Protein AF-A0A7J2MU57-F1 (afdb_monomer)

Structure (mmCIF, N/CA/C/O backbone):
data_AF-A0A7J2MU57-F1
#
_entry.id   AF-A0A7J2MU57-F1
#
loop_
_atom_site.group_PDB
_atom_site.id
_atom_site.type_symbol
_atom_site.label_atom_id
_atom_site.label_alt_id
_atom_site.label_comp_id
_atom_site.label_asym_id
_atom_site.label_entity_id
_atom_site.label_seq_id
_atom_site.pdbx_PDB_ins_code
_atom_site.Cartn_x
_atom_site.Cartn_y
_atom_site.Cartn_z
_atom_site.occupancy
_atom_site.B_iso_or_equiv
_atom_site.auth_seq_id
_atom_site.auth_comp_id
_atom_site.auth_asym_id
_atom_site.auth_atom_id
_atom_site.pdbx_PDB_model_num
ATOM 1 N N . MET A 1 1 ? -22.870 30.117 42.148 1.00 63.38 1 MET A N 1
ATOM 2 C CA . MET A 1 1 ? -21.910 29.005 41.914 1.00 63.38 1 MET A CA 1
ATOM 3 C C . MET A 1 1 ? -22.625 27.735 41.439 1.00 63.38 1 MET A C 1
ATOM 5 O O . MET A 1 1 ? -22.079 27.033 40.593 1.00 63.38 1 MET A O 1
ATOM 9 N N . GLU A 1 2 ? -23.840 27.443 41.921 1.00 77.31 2 GLU A N 1
ATOM 10 C CA . GLU A 1 2 ? -24.668 26.308 41.469 1.00 77.31 2 GLU A CA 1
ATOM 11 C C . GLU A 1 2 ? -25.033 26.329 39.975 1.00 77.31 2 GLU A C 1
ATOM 13 O O . GLU A 1 2 ? -24.951 25.294 39.316 1.00 77.31 2 GLU A O 1
ATOM 18 N N . GLU A 1 3 ? -25.400 27.482 39.416 1.00 81.50 3 GLU A N 1
ATOM 19 C CA . GLU A 1 3 ? -25.903 27.600 38.034 1.00 81.50 3 GLU A CA 1
ATOM 20 C C . GLU A 1 3 ? -24.887 27.122 36.986 1.00 81.50 3 GLU A C 1
ATOM 22 O O . GLU A 1 3 ? -25.225 26.373 36.067 1.00 81.50 3 GLU A O 1
ATOM 27 N N . ALA A 1 4 ? -23.607 27.453 37.185 1.00 82.25 4 ALA A N 1
ATOM 28 C CA . ALA A 1 4 ? -22.512 26.993 36.335 1.00 82.25 4 ALA A CA 1
ATOM 29 C C . ALA A 1 4 ? -22.357 25.460 36.362 1.00 82.25 4 ALA A C 1
ATOM 31 O O . ALA A 1 4 ? -22.089 24.838 35.333 1.00 82.25 4 ALA A O 1
ATOM 32 N N . LYS A 1 5 ? -22.580 24.825 37.524 1.00 85.06 5 LYS A N 1
ATOM 33 C CA . LYS A 1 5 ? -22.538 23.358 37.654 1.00 85.06 5 LYS A CA 1
ATOM 34 C C . LYS A 1 5 ? -23.715 22.693 36.938 1.00 85.06 5 LYS A C 1
ATOM 36 O O . LYS A 1 5 ? -23.543 21.620 36.359 1.00 85.06 5 LYS A O 1
ATOM 41 N N . VAL A 1 6 ? -24.900 23.302 36.973 1.00 88.56 6 VAL A N 1
ATOM 42 C CA . VAL A 1 6 ? -26.105 22.783 36.302 1.00 88.56 6 VAL A CA 1
ATOM 43 C C . VAL A 1 6 ? -25.961 22.867 34.785 1.00 88.56 6 VAL A C 1
ATOM 45 O O . VAL A 1 6 ? -26.218 21.882 34.091 1.00 88.56 6 VAL A O 1
ATOM 48 N N . PHE A 1 7 ? -25.471 23.998 34.275 1.00 86.62 7 PHE A N 1
ATOM 49 C CA . PHE A 1 7 ? -25.197 24.172 32.851 1.00 86.62 7 PHE A CA 1
ATOM 50 C C . PHE A 1 7 ? -24.183 23.143 32.340 1.00 86.62 7 PHE A C 1
ATOM 52 O O . PHE A 1 7 ? -24.444 22.444 31.360 1.00 86.62 7 PHE A O 1
ATOM 59 N N . LEU A 1 8 ? -23.070 22.967 33.062 1.00 87.94 8 LEU A N 1
ATOM 60 C CA . LEU A 1 8 ? -22.042 21.993 32.699 1.00 87.94 8 LEU A CA 1
ATOM 61 C C . LEU A 1 8 ? -22.604 20.563 32.639 1.00 87.94 8 LEU A C 1
ATOM 63 O O . LEU A 1 8 ? -22.321 19.825 31.699 1.00 87.94 8 LEU A O 1
ATOM 67 N N . LYS A 1 9 ? -23.442 20.172 33.609 1.00 88.38 9 LYS A N 1
ATOM 68 C CA . LYS A 1 9 ? -24.089 18.848 33.615 1.00 88.38 9 LYS A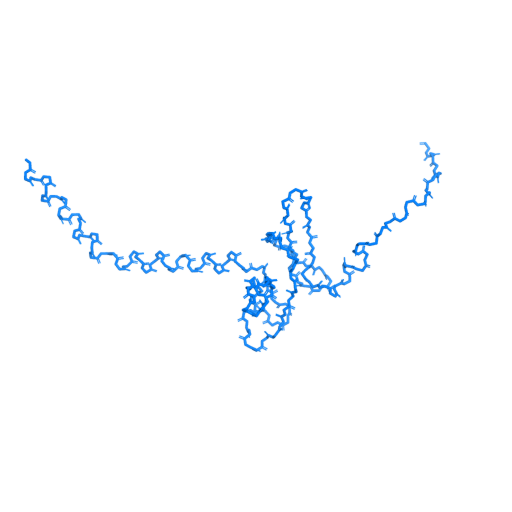 CA 1
ATOM 69 C C . LYS A 1 9 ? -24.982 18.629 32.396 1.00 88.38 9 LYS A C 1
ATOM 71 O O . LYS A 1 9 ? -25.000 17.521 31.867 1.00 88.38 9 LYS A O 1
ATOM 76 N N . LYS A 1 10 ? -25.705 19.660 31.953 1.00 89.00 10 LYS A N 1
ATOM 77 C CA . LYS A 1 10 ? -26.569 19.580 30.770 1.00 89.00 10 LYS A CA 1
ATOM 78 C C . LYS A 1 10 ? -25.747 19.353 29.499 1.00 89.00 10 LYS A C 1
ATOM 80 O O . LYS A 1 10 ? -25.997 18.385 28.789 1.00 89.00 10 LYS A O 1
ATOM 85 N N . VAL A 1 11 ? -24.705 20.159 29.292 1.00 88.62 11 VAL A N 1
ATOM 86 C CA . VAL A 1 11 ? -23.798 20.038 28.136 1.00 88.62 11 VAL A CA 1
ATOM 87 C C . VAL A 1 11 ? -23.103 18.673 28.107 1.00 88.62 11 VAL A C 1
ATOM 89 O O . VAL A 1 11 ? -23.046 18.018 27.069 1.00 88.62 11 VAL A O 1
ATOM 92 N N . LEU A 1 12 ? -22.606 18.196 29.253 1.00 87.12 12 LEU A N 1
ATOM 93 C CA . LEU A 1 12 ? -21.951 16.887 29.337 1.00 87.12 12 LEU A CA 1
ATOM 94 C C . LEU A 1 12 ? -22.913 15.728 29.049 1.00 87.12 12 LEU A C 1
ATOM 96 O O . LEU A 1 12 ? -22.497 14.721 28.481 1.00 87.12 12 LEU A O 1
ATOM 100 N N . LYS A 1 13 ? -24.191 15.856 29.423 1.00 88.19 13 LYS A N 1
ATOM 101 C CA . LYS A 1 13 ? -25.213 14.848 29.122 1.00 88.19 13 LYS A CA 1
ATOM 102 C C . LYS A 1 13 ? -25.509 14.789 27.621 1.00 88.19 13 LYS A C 1
ATOM 104 O O . LYS A 1 13 ? -25.494 13.701 27.054 1.00 88.19 13 LYS A O 1
ATOM 109 N N . GLU A 1 14 ? -25.682 15.945 26.983 1.00 85.25 14 GLU A N 1
ATOM 110 C CA . GLU A 1 14 ? -25.878 16.054 25.529 1.00 85.25 14 GLU A CA 1
ATOM 111 C C . GLU A 1 14 ? -24.684 15.484 24.744 1.00 85.25 14 GLU A C 1
ATOM 113 O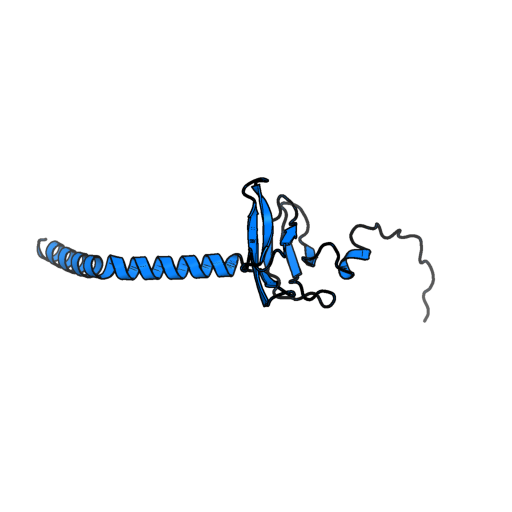 O . GLU A 1 14 ? -24.857 14.823 23.718 1.00 85.25 14 GLU A O 1
ATOM 118 N N . PHE A 1 15 ? -23.460 15.694 25.238 1.00 85.75 15 PHE A N 1
ATOM 119 C CA . PHE A 1 15 ? -22.261 15.105 24.644 1.00 85.75 15 PHE A CA 1
ATOM 120 C C . PHE A 1 15 ? -22.251 13.580 24.807 1.00 85.75 15 PHE A C 1
ATOM 122 O O . PHE A 1 15 ? -22.101 12.861 23.822 1.00 85.75 15 PHE A O 1
ATOM 129 N N . LYS A 1 16 ? -22.543 13.080 26.016 1.00 86.00 16 LYS A N 1
ATOM 130 C CA . LYS A 1 16 ? -22.587 11.643 26.330 1.00 86.00 16 LYS A CA 1
ATOM 131 C C . LYS A 1 16 ? -23.597 10.867 25.483 1.00 86.00 16 LYS A C 1
ATOM 133 O O . LYS A 1 16 ? -23.337 9.730 25.100 1.00 86.00 16 LYS A O 1
ATOM 138 N N . GLU A 1 17 ? -24.732 11.480 25.160 1.00 87.88 17 GLU A N 1
ATOM 139 C CA . GLU A 1 17 ? -25.743 10.904 24.265 1.00 87.88 17 GLU A CA 1
ATOM 140 C C . GLU A 1 17 ? -25.244 10.792 22.810 1.00 87.88 17 GLU A C 1
ATOM 142 O O . GLU A 1 17 ? -25.651 9.894 22.072 1.00 87.88 17 GLU A O 1
ATOM 147 N N . ASN A 1 18 ? -24.312 11.656 22.398 1.00 88.94 18 ASN A N 1
ATOM 148 C CA . ASN A 1 18 ? -23.747 11.691 21.048 1.00 88.94 18 ASN A CA 1
ATOM 149 C C . ASN A 1 18 ? -22.362 11.030 20.924 1.00 88.94 18 ASN A C 1
ATOM 151 O O . ASN A 1 18 ? -21.907 10.796 19.797 1.00 88.94 18 ASN A O 1
ATOM 155 N N . ASP A 1 19 ? -21.711 10.689 22.039 1.00 88.12 19 ASP A N 1
ATOM 156 C CA . ASP A 1 19 ? -20.348 10.145 22.105 1.00 88.12 19 ASP A CA 1
ATOM 157 C C . ASP A 1 19 ? -20.135 8.966 21.159 1.00 88.12 19 ASP A C 1
ATOM 159 O O . ASP A 1 19 ? -19.166 8.929 20.395 1.00 88.12 19 ASP A O 1
ATOM 163 N N . GLU A 1 20 ? -21.064 8.009 21.144 1.00 87.62 20 GLU A N 1
ATOM 164 C CA . GLU A 1 20 ? -20.943 6.843 20.271 1.00 87.62 20 GLU A CA 1
ATOM 165 C C . GLU A 1 20 ? -20.965 7.213 18.788 1.00 87.62 20 GLU A C 1
ATOM 167 O O . GLU A 1 20 ? -20.226 6.639 17.982 1.00 87.62 20 GLU A O 1
ATOM 172 N N . LYS A 1 21 ? -21.834 8.152 18.407 1.00 90.31 21 LYS A N 1
ATOM 173 C CA . LYS A 1 21 ? -21.992 8.588 17.018 1.00 90.31 21 LYS A CA 1
ATOM 174 C C . LYS A 1 21 ? -20.750 9.350 16.564 1.00 90.31 21 LYS A C 1
ATOM 176 O O . LYS A 1 21 ? -20.232 9.086 15.477 1.00 90.31 21 LYS A O 1
ATOM 181 N N . ILE A 1 22 ? -20.237 10.231 17.421 1.00 89.38 22 ILE A N 1
ATOM 182 C CA . ILE A 1 22 ? -18.984 10.959 17.200 1.00 89.38 22 ILE A CA 1
ATOM 183 C C . ILE A 1 22 ? -17.830 9.960 17.056 1.00 89.38 22 ILE A C 1
ATOM 185 O O . ILE A 1 22 ? -17.102 9.994 16.061 1.00 89.38 22 ILE A O 1
ATOM 189 N N . GLY A 1 23 ? -17.716 9.000 17.977 1.00 90.88 23 GLY A N 1
ATOM 190 C CA . GLY A 1 23 ? -16.688 7.962 17.951 1.00 90.88 23 GLY A CA 1
ATOM 191 C C . GLY A 1 23 ? -16.722 7.109 16.679 1.00 90.88 23 GLY A C 1
ATOM 192 O O . GLY A 1 23 ? -15.688 6.912 16.035 1.00 90.88 23 GLY A O 1
ATOM 193 N N . LYS A 1 24 ? -17.909 6.648 16.257 1.00 92.75 24 LYS A N 1
ATOM 194 C CA . LYS A 1 24 ? -18.099 5.870 15.015 1.00 92.75 24 LYS A CA 1
ATOM 195 C C . LYS A 1 24 ? -17.668 6.668 13.780 1.00 92.75 24 LYS A C 1
ATOM 197 O O . LYS A 1 24 ? -16.967 6.129 12.919 1.00 92.75 24 LYS A O 1
ATOM 202 N N . ASN A 1 25 ? -18.023 7.950 13.714 1.00 91.88 25 ASN A N 1
ATOM 203 C CA . ASN A 1 25 ? -17.655 8.830 12.605 1.00 91.88 25 ASN A CA 1
ATOM 204 C C . ASN A 1 25 ? -16.145 9.075 12.538 1.00 91.88 25 ASN A C 1
ATOM 206 O O . ASN A 1 25 ? -15.542 8.902 11.476 1.00 91.88 25 ASN A O 1
ATOM 210 N N . LEU A 1 26 ? -15.519 9.401 13.671 1.00 92.69 26 LEU A N 1
ATOM 211 C CA . LEU A 1 26 ? -14.070 9.596 13.755 1.00 92.69 26 LEU A CA 1
ATOM 212 C C . LEU A 1 26 ? -13.314 8.329 13.342 1.00 92.69 26 LEU A C 1
ATOM 214 O O . LEU A 1 26 ? -12.365 8.386 12.557 1.00 92.69 26 LEU A O 1
ATOM 218 N N . LEU A 1 27 ? -13.767 7.163 13.811 1.00 92.50 27 LEU A N 1
ATOM 219 C CA . LEU A 1 27 ? -13.160 5.884 13.462 1.00 92.50 27 LEU A CA 1
ATOM 220 C C . LEU A 1 27 ? -13.290 5.572 11.964 1.00 92.50 27 LEU A C 1
ATOM 222 O O . LEU A 1 27 ? -12.334 5.080 11.356 1.00 92.50 27 LEU A O 1
ATOM 226 N N . LYS A 1 28 ? -14.451 5.855 11.363 1.00 93.50 28 LYS A N 1
ATOM 227 C CA . LYS A 1 28 ? -14.688 5.682 9.924 1.00 93.50 28 LYS A CA 1
ATOM 228 C C . LYS A 1 28 ? -13.763 6.584 9.105 1.00 93.50 28 LYS A C 1
ATOM 230 O O . LYS A 1 28 ? -13.003 6.067 8.284 1.00 93.50 28 LYS A O 1
ATOM 235 N N . ALA A 1 29 ? -13.740 7.881 9.408 1.00 92.94 29 ALA A N 1
ATOM 236 C CA . ALA A 1 29 ? -12.884 8.856 8.734 1.00 92.94 29 ALA A CA 1
ATOM 237 C C . ALA A 1 29 ? -11.397 8.476 8.840 1.00 92.94 29 ALA A C 1
ATOM 239 O O . ALA A 1 29 ? -10.671 8.472 7.845 1.00 92.94 29 ALA A O 1
ATOM 240 N N . TYR A 1 30 ? -10.943 8.051 10.025 1.00 92.75 30 TYR A N 1
ATOM 241 C CA . TYR A 1 30 ? -9.567 7.596 10.219 1.00 92.75 30 TYR A CA 1
ATOM 242 C C . TYR A 1 30 ? -9.230 6.355 9.379 1.00 92.75 30 TYR A C 1
ATOM 244 O O . TYR A 1 30 ? -8.154 6.279 8.778 1.00 92.75 30 TYR A O 1
ATOM 252 N N . ARG A 1 31 ? -10.127 5.361 9.313 1.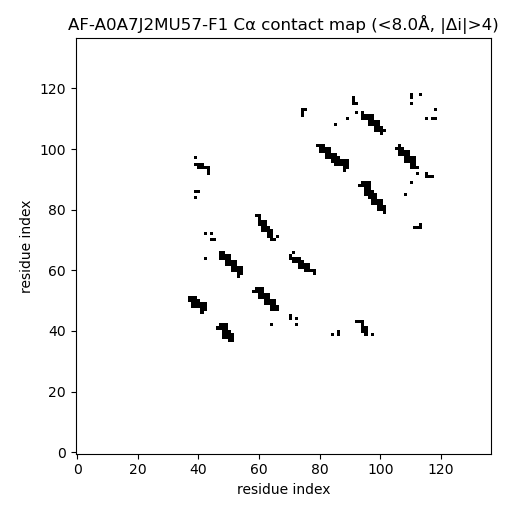00 90.31 31 ARG A N 1
ATOM 253 C CA . ARG A 1 31 ? -9.919 4.140 8.512 1.00 90.31 31 ARG A CA 1
ATOM 254 C C . ARG A 1 31 ? -9.837 4.453 7.021 1.00 90.31 31 ARG A C 1
ATOM 256 O O . ARG A 1 31 ? -8.951 3.925 6.346 1.00 90.31 31 ARG A O 1
ATOM 263 N N . GLU A 1 32 ? -10.714 5.318 6.528 1.00 89.56 32 GLU A N 1
ATOM 264 C CA . GLU A 1 32 ? -10.728 5.774 5.137 1.00 89.56 32 GLU A CA 1
ATOM 265 C C . GLU A 1 32 ? -9.453 6.546 4.799 1.00 89.56 32 GLU A C 1
ATOM 267 O O . GLU A 1 32 ? -8.757 6.186 3.848 1.00 89.56 32 GLU A O 1
ATOM 272 N N . PHE A 1 33 ? -9.065 7.510 5.638 1.00 89.69 33 PHE A N 1
ATOM 273 C CA . PHE A 1 33 ? -7.817 8.256 5.491 1.00 89.69 33 PHE A CA 1
ATOM 274 C C . PHE A 1 33 ? -6.583 7.343 5.504 1.00 89.69 33 PHE A C 1
ATOM 276 O O . PHE A 1 33 ? -5.662 7.485 4.696 1.00 89.69 33 PHE A O 1
ATOM 283 N N . LYS A 1 34 ? -6.550 6.352 6.399 1.00 88.25 34 LYS A N 1
ATOM 284 C CA . LYS A 1 34 ? -5.445 5.391 6.494 1.00 88.25 34 LYS A CA 1
ATOM 285 C C . LYS A 1 34 ? -5.367 4.485 5.268 1.00 88.25 34 LYS A C 1
ATOM 287 O O . LYS A 1 34 ? -4.264 4.179 4.806 1.00 88.25 34 LYS A O 1
ATOM 292 N N . ARG A 1 35 ? -6.515 4.042 4.745 1.00 85.81 35 ARG A N 1
ATOM 293 C CA . ARG A 1 35 ? -6.595 3.220 3.530 1.00 85.81 35 ARG A CA 1
ATOM 294 C C . ARG A 1 35 ? -6.179 4.026 2.312 1.00 85.81 35 ARG A C 1
ATOM 296 O O . ARG A 1 35 ? -5.318 3.563 1.562 1.00 85.81 35 ARG A O 1
ATOM 303 N N . SER A 1 36 ? -6.721 5.233 2.155 1.00 85.62 36 SER A N 1
ATOM 304 C CA . SER A 1 36 ? -6.358 6.125 1.063 1.00 85.62 36 SER A CA 1
ATOM 305 C C . SER A 1 36 ? -4.859 6.372 1.119 1.00 85.62 36 SER A C 1
ATOM 307 O O . SER A 1 36 ? -4.184 5.983 0.180 1.00 85.62 36 SER A O 1
ATOM 309 N N . SER A 1 37 ? -4.288 6.823 2.238 1.00 86.12 37 SER A N 1
ATOM 310 C CA . SER A 1 37 ? -2.850 7.107 2.411 1.00 86.12 37 SER A CA 1
ATOM 311 C C . SER A 1 37 ? -1.911 5.961 2.014 1.00 86.12 37 SER A C 1
ATOM 313 O O . SER A 1 37 ? -0.832 6.208 1.482 1.00 86.12 37 SER A O 1
ATOM 315 N N . ARG A 1 38 ? -2.320 4.702 2.208 1.00 89.75 38 ARG A N 1
ATOM 316 C CA . ARG A 1 38 ? -1.524 3.511 1.854 1.00 89.75 38 ARG A CA 1
ATOM 317 C C . ARG A 1 38 ? -1.704 3.034 0.412 1.00 89.75 38 ARG A C 1
ATOM 319 O O . ARG A 1 38 ? -0.922 2.197 -0.031 1.00 89.75 38 ARG A O 1
ATOM 326 N N . THR A 1 39 ? -2.709 3.537 -0.299 1.00 93.38 39 THR A N 1
ATOM 327 C CA . THR A 1 39 ? -3.056 3.122 -1.666 1.00 93.38 39 THR A CA 1
ATOM 328 C C . THR A 1 39 ? -2.274 3.922 -2.695 1.00 93.38 39 THR A C 1
ATOM 330 O O . THR A 1 39 ? -2.464 5.127 -2.801 1.00 93.38 39 THR A O 1
ATOM 333 N N . LEU A 1 40 ? -1.408 3.279 -3.468 1.00 91.69 40 LEU A N 1
ATOM 334 C CA . LEU A 1 40 ? -0.533 3.930 -4.445 1.00 91.69 40 LEU A CA 1
ATOM 335 C C . LEU A 1 40 ? -1.185 4.136 -5.815 1.00 91.69 40 LEU A C 1
ATOM 337 O O . LEU A 1 40 ? -0.794 5.051 -6.532 1.00 91.69 40 LEU A O 1
ATOM 341 N N . GLY A 1 41 ? -2.157 3.301 -6.176 1.00 91.50 41 GLY A N 1
ATOM 342 C CA . GLY A 1 41 ? -2.831 3.340 -7.473 1.00 91.50 41 GLY A CA 1
ATOM 343 C C . GLY A 1 41 ? -3.621 2.063 -7.734 1.00 91.50 41 GLY A C 1
ATOM 344 O O . GLY A 1 41 ? -3.863 1.285 -6.811 1.00 91.50 41 GLY A O 1
ATOM 345 N N . LYS A 1 42 ? -4.007 1.841 -8.991 1.00 93.25 42 LYS A N 1
ATOM 346 C CA . LYS A 1 42 ? -4.739 0.646 -9.423 1.00 93.25 42 LYS A CA 1
ATOM 347 C C . LYS A 1 42 ? -3.791 -0.445 -9.922 1.00 93.25 42 LYS A C 1
ATOM 349 O O . LYS A 1 42 ? -2.706 -0.173 -10.429 1.00 93.25 42 LYS A O 1
ATOM 354 N N . CYS A 1 43 ? -4.195 -1.693 -9.730 1.00 93.81 43 CYS A N 1
ATOM 355 C CA . CYS A 1 43 ? -3.481 -2.875 -10.183 1.00 93.81 43 CYS A CA 1
ATOM 356 C C . CYS A 1 43 ? -3.763 -3.091 -11.674 1.00 93.81 43 CYS A C 1
ATOM 358 O O . CYS A 1 43 ? -4.925 -3.307 -12.020 1.00 93.81 43 CYS A O 1
ATOM 360 N N . PRO A 1 44 ? -2.741 -3.132 -12.548 1.00 91.25 44 PRO A N 1
ATOM 361 C CA . PRO A 1 44 ? -2.964 -3.294 -13.985 1.00 91.25 44 PRO A CA 1
ATOM 362 C C . PRO A 1 44 ? -3.551 -4.664 -14.358 1.00 91.25 44 PRO A C 1
ATOM 364 O O . PRO A 1 44 ? -4.110 -4.813 -15.434 1.00 91.25 44 PRO A O 1
ATOM 367 N N . LYS A 1 45 ? -3.457 -5.669 -13.473 1.00 91.31 45 LYS A N 1
ATOM 368 C CA . LYS A 1 45 ? -3.956 -7.030 -13.741 1.00 91.31 45 LYS A CA 1
ATOM 369 C C . LYS A 1 45 ? -5.438 -7.243 -13.426 1.00 91.31 45 LYS A C 1
ATOM 371 O O . LYS A 1 45 ? -6.038 -8.153 -13.973 1.00 91.31 45 LYS A O 1
ATOM 376 N N . CYS A 1 46 ? -6.008 -6.497 -12.478 1.00 93.62 46 CYS A N 1
ATOM 377 C CA . CYS A 1 46 ? -7.379 -6.759 -12.003 1.00 93.62 46 CYS A CA 1
ATOM 378 C C . CYS A 1 46 ? -8.167 -5.509 -11.590 1.00 93.62 46 CYS A C 1
ATOM 380 O O . CYS A 1 46 ? -9.264 -5.639 -11.057 1.00 93.62 46 CYS A O 1
ATOM 382 N N . GLY A 1 47 ? -7.593 -4.309 -11.721 1.00 92.12 47 GLY A N 1
ATOM 383 C CA . GLY A 1 47 ? -8.236 -3.057 -11.310 1.00 92.12 47 GLY A CA 1
ATOM 384 C C . GLY A 1 47 ? -8.355 -2.841 -9.794 1.00 92.12 47 GLY A C 1
ATOM 385 O O . GLY A 1 47 ? -8.802 -1.779 -9.369 1.00 92.12 47 GLY A O 1
ATOM 386 N N . GLY A 1 48 ? -7.938 -3.800 -8.958 1.00 93.25 48 GLY A N 1
ATOM 387 C CA . GLY A 1 48 ? -7.907 -3.644 -7.497 1.00 93.25 48 GLY A CA 1
ATOM 388 C C . GLY A 1 48 ? -6.914 -2.575 -7.025 1.00 93.25 48 GLY A C 1
ATOM 389 O O . GLY A 1 48 ? -6.055 -2.128 -7.783 1.00 93.25 48 GLY A O 1
ATOM 390 N N . ASP A 1 49 ? -6.978 -2.180 -5.757 1.00 94.81 49 ASP A N 1
ATOM 391 C CA . ASP A 1 49 ? -6.070 -1.172 -5.201 1.00 94.81 49 ASP A CA 1
ATOM 392 C C . ASP A 1 49 ? -4.683 -1.774 -4.928 1.00 94.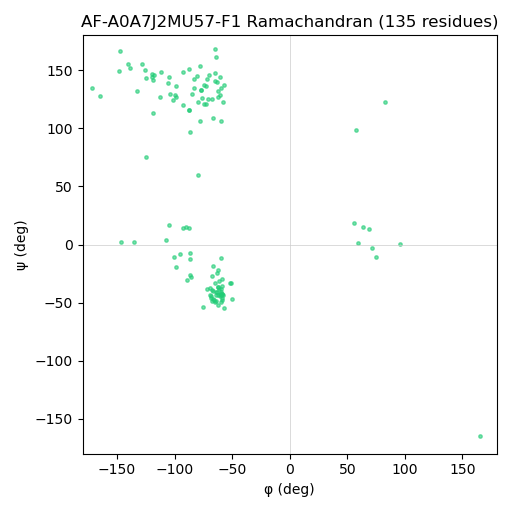81 49 ASP A C 1
ATOM 394 O O . ASP A 1 49 ? -4.555 -2.838 -4.322 1.00 94.81 49 ASP A O 1
ATOM 398 N N . LEU A 1 50 ? -3.619 -1.089 -5.342 1.00 94.88 50 LEU A N 1
ATOM 399 C CA . LEU A 1 50 ? -2.250 -1.404 -4.940 1.00 94.88 50 LEU A CA 1
ATOM 400 C C . LEU A 1 50 ? -1.930 -0.672 -3.639 1.00 94.88 50 LEU A C 1
ATOM 402 O O . LEU A 1 50 ? -1.879 0.557 -3.607 1.00 94.88 50 LEU A O 1
ATOM 406 N N . VAL A 1 51 ? -1.694 -1.422 -2.566 1.00 94.69 51 VAL A N 1
ATOM 407 C CA . VAL A 1 51 ? -1.490 -0.891 -1.212 1.00 94.69 51 VAL A CA 1
ATOM 408 C C . VAL A 1 51 ? -0.120 -1.264 -0.658 1.00 94.69 51 VAL A C 1
ATOM 410 O O . VAL A 1 51 ? 0.396 -2.347 -0.928 1.00 94.69 51 VAL A O 1
ATOM 413 N N . ILE A 1 52 ? 0.472 -0.384 0.152 1.00 93.69 52 ILE A N 1
ATOM 414 C CA . ILE A 1 52 ? 1.694 -0.699 0.904 1.00 93.69 52 ILE A CA 1
ATOM 415 C C . ILE A 1 52 ? 1.342 -1.626 2.074 1.00 93.69 52 ILE A C 1
ATOM 417 O O . ILE A 1 52 ? 0.577 -1.259 2.970 1.00 93.69 52 ILE A O 1
ATOM 421 N N . ILE A 1 53 ? 1.952 -2.808 2.092 1.00 92.62 53 ILE A N 1
ATOM 422 C CA . ILE A 1 53 ? 1.763 -3.857 3.094 1.00 92.62 53 ILE A CA 1
ATOM 423 C C . ILE A 1 53 ? 3.092 -4.120 3.802 1.00 92.62 53 ILE A C 1
ATOM 425 O O . ILE A 1 53 ? 4.159 -4.138 3.188 1.00 92.62 53 ILE A O 1
ATOM 429 N N . ARG A 1 54 ? 3.031 -4.355 5.116 1.00 92.19 54 ARG A N 1
ATOM 430 C CA . ARG A 1 54 ? 4.162 -4.878 5.888 1.00 92.19 54 ARG A CA 1
ATOM 431 C C . ARG A 1 54 ? 4.069 -6.398 5.949 1.00 92.19 54 ARG A C 1
ATOM 433 O O . ARG A 1 54 ? 3.099 -6.935 6.476 1.00 92.19 54 ARG A O 1
ATOM 440 N N . SER A 1 55 ? 5.081 -7.086 5.432 1.00 92.31 55 SER A N 1
ATOM 441 C CA . SER A 1 55 ? 5.167 -8.546 5.485 1.00 92.31 55 SER A CA 1
ATOM 442 C C . SER A 1 55 ? 5.237 -9.032 6.930 1.00 92.31 55 SER A C 1
ATOM 444 O O . SER A 1 55 ? 6.039 -8.535 7.722 1.00 92.31 55 SER A O 1
ATOM 446 N N . LYS A 1 56 ? 4.418 -10.031 7.282 1.00 91.25 56 LYS A N 1
ATOM 447 C CA . LYS A 1 56 ? 4.447 -10.645 8.618 1.00 91.25 56 LYS A CA 1
ATOM 448 C C . LYS A 1 56 ? 5.748 -11.422 8.857 1.00 91.25 56 LYS A C 1
ATOM 450 O O . LYS A 1 56 ? 6.301 -11.308 9.949 1.00 91.25 56 LYS A O 1
ATOM 455 N N . LYS A 1 57 ? 6.236 -12.131 7.825 1.00 91.38 57 LYS A N 1
ATOM 456 C CA . LYS A 1 57 ? 7.426 -13.003 7.862 1.00 91.38 57 LYS A CA 1
ATOM 457 C C . LYS A 1 57 ? 8.728 -12.203 7.861 1.00 91.38 57 LYS A C 1
ATOM 459 O O . LYS A 1 57 ? 9.546 -12.363 8.751 1.00 91.38 57 LYS A O 1
ATOM 464 N N . THR A 1 58 ? 8.909 -11.311 6.886 1.00 90.12 58 THR A N 1
ATOM 465 C CA . THR A 1 58 ? 10.183 -10.588 6.702 1.00 90.12 58 THR A CA 1
ATOM 466 C C . THR A 1 58 ? 10.206 -9.210 7.359 1.00 90.12 58 THR A C 1
ATOM 468 O O . THR A 1 58 ? 11.238 -8.551 7.355 1.00 90.12 58 THR A O 1
ATOM 471 N N . LYS A 1 59 ? 9.066 -8.726 7.877 1.00 89.69 59 LYS A N 1
ATOM 472 C CA . LYS A 1 59 ? 8.866 -7.362 8.413 1.00 89.69 59 LYS A CA 1
ATOM 473 C C . LYS A 1 59 ? 9.125 -6.222 7.416 1.00 89.69 59 LYS A C 1
ATOM 475 O O . LYS A 1 59 ? 8.943 -5.062 7.794 1.00 89.69 59 LYS A O 1
ATOM 480 N N . LEU A 1 60 ? 9.477 -6.537 6.167 1.00 91.06 60 LEU A N 1
ATOM 481 C CA . LEU A 1 60 ? 9.726 -5.585 5.088 1.00 91.06 60 LEU A CA 1
ATOM 482 C C . LEU A 1 60 ? 8.421 -5.050 4.495 1.00 91.06 60 LEU A C 1
ATOM 484 O O . LEU A 1 60 ? 7.382 -5.714 4.530 1.00 91.06 60 LEU A O 1
ATOM 488 N N . LEU A 1 61 ? 8.494 -3.844 3.936 1.00 92.25 61 LEU A N 1
ATOM 489 C CA . LEU A 1 61 ? 7.402 -3.251 3.173 1.00 92.25 61 LEU A CA 1
ATOM 490 C C . LEU A 1 61 ? 7.432 -3.763 1.732 1.00 92.25 61 LEU A C 1
ATOM 492 O O . LEU A 1 61 ? 8.498 -3.928 1.143 1.00 92.25 61 LEU A O 1
ATOM 496 N N . PHE A 1 62 ? 6.254 -3.979 1.168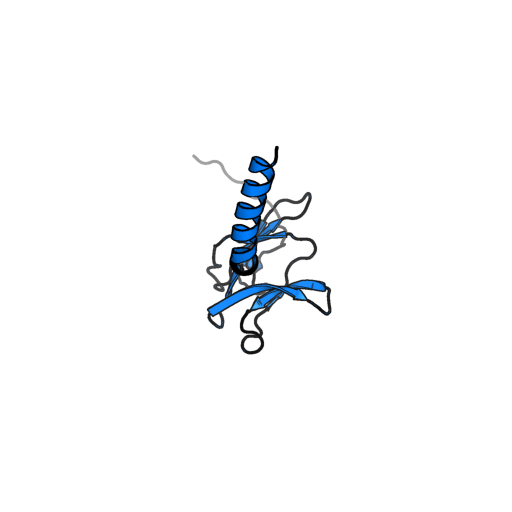 1.00 93.62 62 PHE A N 1
ATOM 497 C CA . PHE A 1 62 ? 6.047 -4.288 -0.241 1.00 93.62 62 PHE A CA 1
ATOM 498 C C . PHE A 1 62 ? 4.709 -3.696 -0.689 1.00 93.62 62 PHE A C 1
ATOM 500 O O . PHE A 1 62 ? 3.899 -3.288 0.144 1.00 93.62 62 PHE A O 1
ATOM 507 N N . VAL A 1 63 ? 4.473 -3.626 -1.994 1.00 94.50 63 VAL A N 1
ATOM 508 C CA . VAL A 1 63 ? 3.163 -3.252 -2.536 1.00 94.50 63 VAL A CA 1
ATOM 509 C C . VAL A 1 63 ? 2.429 -4.516 -2.932 1.00 94.50 63 VAL A C 1
ATOM 511 O O . VAL A 1 63 ? 2.984 -5.333 -3.656 1.00 94.50 63 VAL A O 1
ATOM 514 N N . GLY A 1 64 ? 1.196 -4.687 -2.469 1.00 94.56 64 GLY A N 1
ATOM 515 C CA . GLY A 1 64 ? 0.349 -5.822 -2.825 1.00 94.56 64 GLY A CA 1
ATOM 516 C C . GLY A 1 64 ? -1.018 -5.370 -3.316 1.00 94.56 64 GLY A C 1
ATOM 517 O O . GLY A 1 64 ? -1.477 -4.277 -2.980 1.00 94.56 64 GLY A O 1
ATOM 518 N N . CYS A 1 65 ? -1.672 -6.211 -4.113 1.00 95.25 65 CYS A N 1
ATOM 519 C CA . CYS A 1 65 ? -3.052 -5.977 -4.518 1.00 95.25 65 CYS A CA 1
ATOM 520 C C . CYS A 1 65 ? -4.026 -6.226 -3.354 1.00 95.25 65 CYS A C 1
ATOM 522 O O . CYS A 1 65 ? -3.931 -7.235 -2.656 1.00 95.25 65 CYS A O 1
ATOM 524 N N . SER A 1 66 ? -5.003 -5.335 -3.182 1.00 94.56 66 SER A N 1
ATOM 525 C CA . SER A 1 66 ? -6.080 -5.454 -2.193 1.00 94.56 66 SER A CA 1
ATOM 526 C C . SER A 1 66 ? -6.972 -6.675 -2.410 1.00 94.56 66 SER A C 1
ATOM 528 O O . SER A 1 66 ? -7.617 -7.123 -1.470 1.00 94.56 66 SER A O 1
ATOM 530 N N . ASN A 1 67 ? -7.008 -7.212 -3.633 1.00 94.56 67 ASN A N 1
ATOM 531 C CA . ASN A 1 67 ? -7.851 -8.346 -4.014 1.00 94.56 67 ASN A CA 1
ATOM 532 C C . ASN A 1 67 ? -7.182 -9.705 -3.746 1.00 94.56 67 ASN A C 1
ATOM 534 O O . ASN A 1 67 ? -7.628 -10.724 -4.271 1.00 94.56 67 ASN A O 1
ATOM 538 N N . TYR A 1 68 ? -6.099 -9.757 -2.969 1.00 91.19 68 TYR A N 1
ATOM 539 C CA . TYR A 1 68 ? -5.546 -11.023 -2.487 1.00 91.19 68 TYR A CA 1
ATOM 540 C C . TYR A 1 68 ? -6.621 -11.811 -1.698 1.00 91.19 68 TYR A C 1
ATOM 542 O O . TYR A 1 68 ? -7.328 -11.198 -0.899 1.00 91.19 68 TYR A O 1
ATOM 550 N N . PRO A 1 69 ? -6.768 -13.142 -1.874 1.00 93.38 69 PRO A N 1
ATOM 551 C CA . PRO A 1 69 ? -5.906 -14.061 -2.628 1.00 93.38 69 PRO A CA 1
ATOM 552 C C . PRO A 1 69 ? -6.218 -14.175 -4.128 1.00 93.38 69 PRO A C 1
ATOM 554 O O . PRO A 1 69 ? -5.434 -14.791 -4.847 1.00 93.38 69 PRO A O 1
ATOM 557 N N . LYS A 1 70 ? -7.316 -13.574 -4.611 1.00 95.19 70 LYS A N 1
ATOM 558 C CA . LYS A 1 70 ? -7.743 -13.641 -6.023 1.00 95.19 70 LYS A CA 1
ATOM 559 C C . LYS A 1 70 ? -6.717 -13.012 -6.969 1.00 95.19 70 LYS A C 1
ATOM 561 O O . LYS A 1 70 ? -6.484 -13.519 -8.057 1.00 95.19 70 LYS A O 1
ATOM 566 N N . CYS A 1 71 ? -6.059 -11.933 -6.541 1.00 94.44 71 CYS A N 1
ATOM 567 C CA . CYS A 1 71 ? -4.929 -11.342 -7.253 1.00 94.44 71 CYS A CA 1
ATOM 568 C C . CYS A 1 71 ? -3.668 -11.382 -6.380 1.00 94.44 71 CYS A C 1
ATOM 570 O O . CYS A 1 71 ? -3.579 -10.684 -5.371 1.00 94.44 71 CYS A O 1
ATOM 572 N N . LYS A 1 72 ? -2.667 -12.171 -6.790 1.00 93.31 72 LYS A N 1
ATOM 573 C CA . LYS A 1 72 ? -1.375 -12.320 -6.088 1.00 93.31 72 LYS A CA 1
ATOM 574 C C . LYS A 1 72 ? -0.304 -11.327 -6.556 1.00 93.31 72 LYS A C 1
ATOM 576 O O . LYS A 1 72 ? 0.877 -11.520 -6.290 1.00 93.31 72 LYS A O 1
ATOM 581 N N . ASN A 1 73 ? -0.700 -10.280 -7.278 1.00 93.88 73 ASN A N 1
ATOM 582 C CA . ASN A 1 73 ? 0.244 -9.303 -7.804 1.00 93.88 73 ASN A CA 1
ATOM 583 C C . ASN A 1 73 ? 0.885 -8.511 -6.657 1.00 93.88 73 ASN A C 1
ATOM 585 O O . ASN A 1 73 ? 0.180 -7.918 -5.832 1.00 93.88 73 ASN A O 1
ATOM 589 N N . ALA A 1 74 ? 2.214 -8.510 -6.611 1.00 92.75 74 ALA A N 1
ATOM 590 C CA . ALA A 1 74 ? 2.986 -7.850 -5.575 1.00 92.75 74 ALA A CA 1
ATOM 591 C C . ALA A 1 74 ? 4.322 -7.350 -6.127 1.00 92.75 74 ALA A C 1
ATOM 593 O O . ALA A 1 74 ? 4.902 -7.960 -7.021 1.00 92.75 74 ALA A O 1
ATOM 594 N N . TYR A 1 75 ? 4.813 -6.254 -5.559 1.00 92.50 75 TYR A N 1
ATOM 595 C CA . TYR A 1 75 ? 6.039 -5.592 -5.977 1.00 92.50 75 TYR A CA 1
ATOM 596 C C . TYR A 1 75 ? 6.917 -5.280 -4.761 1.00 92.50 75 TYR A C 1
ATOM 598 O O . TYR A 1 75 ? 6.417 -4.747 -3.761 1.00 92.50 75 TYR A O 1
ATOM 606 N N . PRO A 1 76 ? 8.220 -5.596 -4.809 1.00 91.19 76 PRO A N 1
ATOM 607 C CA . PRO A 1 76 ? 9.130 -5.317 -3.709 1.00 91.19 76 PRO A CA 1
ATOM 608 C C . PRO A 1 76 ? 9.376 -3.811 -3.572 1.00 91.19 76 PRO A C 1
ATOM 610 O O . PRO A 1 76 ? 9.447 -3.084 -4.563 1.00 91.19 76 PRO A O 1
ATOM 613 N N . LEU A 1 77 ? 9.558 -3.341 -2.335 1.00 91.00 77 LEU A N 1
ATOM 614 C CA . LEU A 1 77 ? 9.967 -1.964 -2.063 1.00 91.00 77 LEU A CA 1
ATOM 615 C C . LEU A 1 77 ? 11.385 -1.907 -1.484 1.00 91.00 77 LEU A C 1
ATOM 617 O O . LEU A 1 77 ? 11.789 -2.806 -0.738 1.00 91.00 77 LEU A O 1
ATOM 621 N N . PRO A 1 78 ? 12.147 -0.835 -1.768 1.00 86.12 78 PRO A N 1
ATOM 622 C CA . PRO A 1 78 ? 13.463 -0.654 -1.178 1.00 86.12 78 PRO A CA 1
ATOM 623 C C . PRO A 1 78 ? 13.386 -0.497 0.344 1.00 86.12 78 PRO A C 1
ATOM 625 O O 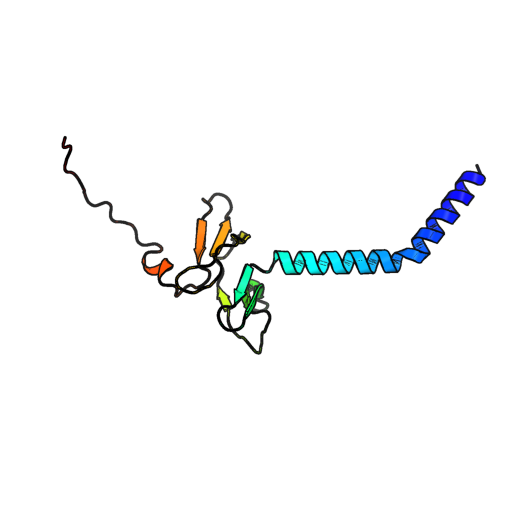. PRO A 1 78 ? 12.533 0.215 0.878 1.00 86.12 78 PRO A O 1
ATOM 628 N N . ARG A 1 79 ? 14.333 -1.117 1.053 1.00 86.75 79 ARG A N 1
ATOM 629 C CA . ARG A 1 79 ? 14.429 -1.020 2.517 1.00 86.75 79 ARG A CA 1
ATOM 630 C C . ARG A 1 79 ? 14.752 0.415 2.956 1.00 86.75 79 ARG A C 1
ATOM 632 O O . ARG A 1 79 ? 15.444 1.148 2.243 1.00 86.75 79 ARG A O 1
ATOM 639 N N . GLY A 1 80 ? 14.237 0.805 4.125 1.00 84.00 80 GLY A N 1
ATOM 640 C CA . GLY A 1 80 ? 14.518 2.103 4.758 1.00 84.00 80 GLY A CA 1
ATOM 641 C C . GLY A 1 80 ? 14.031 3.331 3.977 1.00 84.00 80 GLY A C 1
ATOM 642 O O . GLY A 1 80 ? 14.477 4.443 4.249 1.00 84.00 80 GLY A O 1
ATOM 643 N N . ALA A 1 81 ? 13.154 3.148 2.988 1.00 86.62 81 ALA A N 1
ATOM 644 C CA . ALA A 1 81 ? 12.600 4.225 2.179 1.00 86.62 81 ALA A CA 1
ATOM 645 C C . ALA A 1 81 ? 11.204 4.629 2.670 1.00 86.62 81 ALA A C 1
ATOM 647 O O . ALA A 1 81 ? 10.355 3.772 2.921 1.00 86.62 81 ALA A O 1
ATOM 648 N N . ARG A 1 82 ? 10.945 5.939 2.742 1.00 87.81 82 ARG A N 1
ATOM 649 C CA . ARG A 1 82 ? 9.578 6.471 2.788 1.00 87.81 82 ARG A CA 1
ATOM 650 C C . ARG A 1 82 ? 9.067 6.611 1.359 1.00 87.81 82 ARG A C 1
ATOM 652 O O . ARG A 1 82 ? 9.761 7.174 0.512 1.00 87.81 82 ARG A O 1
ATOM 659 N N . ILE A 1 83 ? 7.878 6.075 1.109 1.00 90.56 83 ILE A N 1
ATOM 660 C CA . ILE A 1 83 ? 7.252 6.068 -0.213 1.00 90.56 83 ILE A CA 1
ATOM 661 C C . ILE A 1 83 ? 6.157 7.122 -0.243 1.00 90.56 83 ILE A C 1
ATOM 663 O O . ILE A 1 83 ? 5.295 7.153 0.634 1.00 90.56 83 ILE A O 1
ATOM 667 N N . GLU A 1 84 ? 6.188 7.960 -1.267 1.00 89.38 84 GLU A N 1
ATOM 668 C CA . GLU A 1 84 ? 5.162 8.952 -1.546 1.00 89.38 84 GLU A CA 1
ATOM 669 C C . GLU A 1 84 ? 4.513 8.664 -2.893 1.00 89.38 84 GLU A C 1
ATOM 671 O O . GLU A 1 84 ? 5.155 8.200 -3.841 1.00 89.38 84 GLU A O 1
ATOM 676 N N . LYS A 1 85 ? 3.218 8.953 -2.972 1.00 89.50 85 LYS A N 1
ATOM 677 C CA . LYS A 1 85 ? 2.452 8.796 -4.201 1.00 89.50 85 LYS A CA 1
ATOM 678 C C . LYS A 1 85 ? 2.765 9.937 -5.145 1.00 89.50 85 LYS A C 1
ATOM 680 O O . LYS A 1 85 ? 2.727 11.097 -4.743 1.00 89.50 85 LYS A O 1
ATOM 685 N N . THR A 1 86 ? 3.019 9.600 -6.399 1.00 88.12 86 THR A N 1
ATOM 686 C CA . THR A 1 86 ? 3.242 10.598 -7.446 1.00 88.12 86 THR A CA 1
ATOM 687 C C . THR A 1 86 ? 1.981 10.844 -8.276 1.00 88.12 86 THR A C 1
ATOM 689 O O . THR A 1 86 ? 1.895 11.867 -8.939 1.00 88.12 86 THR A O 1
ATOM 692 N N . GLY A 1 87 ? 1.010 9.922 -8.265 1.00 86.38 87 GLY A N 1
ATOM 693 C CA . GLY A 1 87 ? -0.212 9.998 -9.084 1.00 86.38 87 GLY A CA 1
ATOM 694 C C . GLY A 1 87 ? 0.001 9.686 -10.571 1.00 86.38 87 GLY A C 1
ATOM 695 O O . GLY A 1 87 ? -0.962 9.470 -11.293 1.00 86.38 87 GLY A O 1
ATOM 696 N N . LYS A 1 88 ? 1.256 9.606 -11.023 1.00 88.88 88 LYS A N 1
ATOM 697 C CA . LYS A 1 88 ? 1.619 9.239 -12.393 1.00 88.88 88 LYS A CA 1
ATOM 698 C C . LYS A 1 88 ? 1.584 7.727 -12.584 1.00 88.88 88 LYS A C 1
ATOM 700 O O . LYS A 1 88 ? 1.966 6.974 -11.685 1.00 88.88 88 LYS A O 1
ATOM 705 N N . ILE A 1 89 ? 1.186 7.304 -13.774 1.00 89.75 89 ILE A N 1
ATOM 706 C CA . ILE A 1 89 ? 1.188 5.910 -14.211 1.00 89.75 89 ILE A CA 1
ATOM 707 C C . ILE A 1 89 ? 2.359 5.724 -15.181 1.00 89.75 89 ILE A C 1
ATOM 709 O O . ILE A 1 89 ? 2.725 6.643 -15.907 1.00 89.75 89 ILE A O 1
ATOM 713 N N . CYS A 1 90 ? 3.005 4.564 -15.141 1.00 88.81 90 CYS A N 1
ATOM 714 C CA . CYS A 1 90 ? 4.068 4.214 -16.069 1.00 88.81 90 CYS A CA 1
ATOM 715 C C . CYS A 1 90 ? 3.481 3.837 -17.433 1.00 88.81 90 CYS A C 1
ATOM 717 O O . CYS A 1 90 ? 2.683 2.909 -17.509 1.00 88.81 90 CYS A O 1
ATOM 719 N N . GLU A 1 91 ? 3.950 4.480 -18.498 1.00 87.94 91 GLU A N 1
ATOM 720 C CA . GLU A 1 91 ? 3.495 4.262 -19.883 1.00 87.94 91 GLU A CA 1
ATOM 721 C C . GLU A 1 91 ? 3.779 2.845 -20.412 1.00 87.94 91 GLU A C 1
ATOM 723 O O . GLU A 1 91 ? 3.078 2.353 -21.286 1.00 87.94 91 GLU A O 1
ATOM 728 N N . TYR A 1 92 ? 4.781 2.153 -19.861 1.00 87.69 92 TYR A N 1
ATOM 729 C CA . TYR A 1 92 ? 5.208 0.839 -20.359 1.00 87.69 92 TYR A CA 1
ATOM 730 C C . TYR A 1 92 ? 4.482 -0.346 -19.717 1.00 87.69 92 TYR A C 1
ATOM 732 O O . TYR A 1 92 ? 4.379 -1.407 -20.323 1.00 87.69 92 TYR A O 1
ATOM 740 N N . CYS A 1 93 ? 4.055 -0.215 -18.460 1.00 86.75 93 CYS A N 1
ATOM 741 C CA . CYS A 1 93 ? 3.503 -1.338 -17.685 1.00 86.75 93 CYS A CA 1
ATOM 742 C C . CYS A 1 93 ? 2.231 -0.986 -16.909 1.00 86.75 93 CYS A C 1
ATOM 744 O O . CYS A 1 93 ? 1.723 -1.813 -16.152 1.00 86.75 93 CYS A O 1
ATOM 746 N N . ASN A 1 94 ? 1.735 0.246 -17.048 1.00 86.44 94 ASN A N 1
ATOM 747 C CA . ASN A 1 94 ? 0.541 0.756 -16.379 1.00 86.44 94 ASN A CA 1
ATOM 748 C C . ASN A 1 94 ? 0.566 0.650 -14.843 1.00 86.44 94 ASN A C 1
ATOM 750 O O . ASN A 1 94 ? -0.469 0.750 -14.183 1.00 86.44 94 ASN A O 1
ATOM 754 N N . THR A 1 95 ? 1.746 0.476 -14.239 1.00 88.12 95 THR A N 1
ATOM 755 C CA . THR A 1 95 ? 1.901 0.520 -12.780 1.00 88.12 95 THR A CA 1
ATOM 756 C C . THR A 1 95 ? 2.131 1.951 -12.295 1.00 88.12 95 THR A C 1
ATOM 758 O O . THR A 1 95 ? 2.694 2.771 -13.024 1.00 88.12 95 THR A O 1
ATOM 761 N N . PRO A 1 96 ? 1.718 2.291 -11.064 1.00 91.00 96 PRO A N 1
ATOM 762 C CA . PRO A 1 96 ? 1.945 3.620 -10.516 1.00 91.00 96 PRO A CA 1
ATOM 763 C C . PRO A 1 96 ? 3.440 3.905 -10.322 1.00 91.00 96 PRO A C 1
ATOM 765 O O . PRO A 1 96 ? 4.206 3.058 -9.856 1.00 91.00 96 PRO A O 1
ATOM 768 N N . ILE A 1 97 ? 3.841 5.136 -10.628 1.00 91.81 97 ILE A N 1
ATOM 769 C CA . ILE A 1 97 ? 5.165 5.669 -10.315 1.00 91.81 97 ILE A CA 1
ATOM 770 C C . ILE A 1 97 ? 5.156 6.162 -8.869 1.00 91.81 97 ILE A C 1
ATOM 772 O O . ILE A 1 97 ? 4.232 6.848 -8.420 1.00 91.81 97 ILE A O 1
ATOM 776 N N . ILE A 1 98 ? 6.208 5.80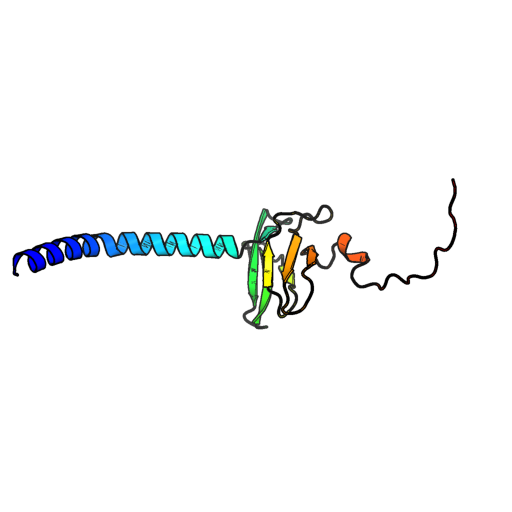7 -8.138 1.00 92.19 98 ILE A N 1
ATOM 777 C CA . ILE A 1 98 ? 6.353 6.113 -6.718 1.00 92.19 98 ILE A CA 1
ATOM 778 C C . ILE A 1 98 ? 7.593 6.963 -6.476 1.00 92.19 98 ILE A C 1
ATOM 780 O O . ILE A 1 98 ? 8.629 6.763 -7.111 1.00 92.19 98 ILE A O 1
ATOM 784 N N . ARG A 1 99 ? 7.509 7.888 -5.519 1.00 92.06 99 ARG A N 1
ATOM 785 C CA . ARG A 1 99 ? 8.638 8.717 -5.090 1.00 92.06 99 ARG A CA 1
ATOM 786 C C . ARG A 1 99 ? 9.261 8.140 -3.827 1.00 92.06 99 ARG A C 1
ATOM 788 O O . ARG A 1 99 ? 8.580 7.920 -2.828 1.00 92.06 99 ARG A O 1
ATOM 795 N N . ILE A 1 100 ? 10.569 7.913 -3.867 1.00 90.94 100 ILE A N 1
ATOM 796 C CA . ILE A 1 100 ? 11.356 7.376 -2.760 1.00 90.94 100 ILE A CA 1
ATOM 797 C C . ILE A 1 100 ? 12.103 8.507 -2.068 1.00 90.94 100 ILE A C 1
ATOM 799 O O . ILE A 1 100 ? 12.900 9.220 -2.681 1.00 90.94 100 ILE A O 1
ATOM 803 N N . LYS A 1 101 ? 11.887 8.622 -0.756 1.00 91.62 101 LYS A N 1
ATOM 804 C CA . LYS A 1 101 ? 12.649 9.495 0.136 1.00 91.62 101 LYS A CA 1
ATOM 805 C C . LYS A 1 101 ? 13.477 8.659 1.107 1.00 91.62 101 LYS A C 1
ATOM 807 O O . LYS A 1 101 ? 12.951 7.793 1.807 1.00 91.62 101 LYS A O 1
ATOM 812 N N . ARG A 1 102 ? 14.778 8.937 1.168 1.00 90.38 102 ARG A N 1
ATOM 813 C CA . ARG A 1 102 ? 15.721 8.365 2.138 1.00 90.38 102 ARG A CA 1
ATOM 814 C C . ARG A 1 102 ? 16.420 9.507 2.868 1.00 90.38 102 ARG A C 1
ATOM 816 O O . ARG A 1 102 ? 16.704 10.535 2.259 1.00 90.38 102 ARG A O 1
ATOM 823 N N . LYS A 1 103 ? 16.692 9.335 4.163 1.00 88.94 103 LYS A N 1
ATOM 824 C CA . LYS A 1 103 ? 17.397 10.350 4.960 1.00 88.94 103 LYS A CA 1
ATOM 825 C C . LYS A 1 103 ? 18.790 10.587 4.358 1.00 88.94 103 LYS A C 1
ATOM 827 O O . LYS A 1 103 ? 19.503 9.624 4.091 1.00 88.94 103 LYS A O 1
ATOM 832 N N . GLY A 1 104 ? 19.140 11.849 4.107 1.00 87.50 104 GLY A N 1
ATOM 833 C CA . GLY A 1 104 ? 20.456 12.242 3.584 1.00 87.50 104 GLY A CA 1
ATOM 834 C C . GLY A 1 104 ? 20.750 11.828 2.136 1.00 87.50 104 GLY A C 1
ATOM 835 O O . GLY A 1 104 ? 21.899 11.876 1.714 1.00 87.50 104 GLY A O 1
ATOM 836 N N . ARG A 1 105 ? 19.750 11.391 1.357 1.00 87.19 105 ARG A N 1
ATOM 837 C CA . ARG A 1 105 ? 19.922 11.044 -0.064 1.00 87.19 105 ARG A CA 1
ATOM 838 C C . ARG A 1 105 ? 18.929 11.818 -0.921 1.00 87.19 105 ARG A C 1
ATOM 840 O O . ARG A 1 105 ? 17.816 12.109 -0.483 1.00 87.19 105 ARG A O 1
ATOM 847 N N . ARG A 1 106 ? 19.316 12.099 -2.169 1.00 86.62 106 ARG A N 1
ATOM 848 C CA . ARG A 1 106 ? 18.429 12.733 -3.150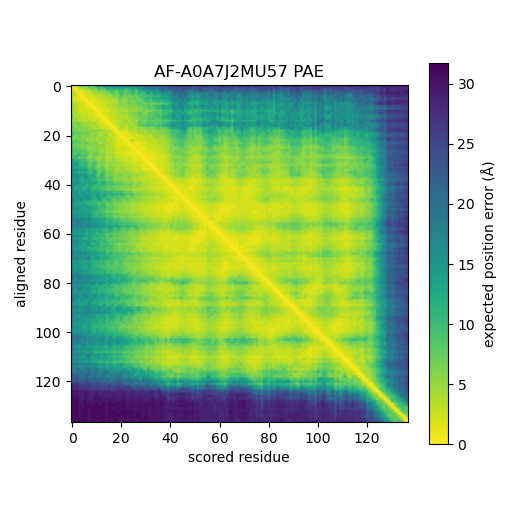 1.00 86.62 106 ARG A CA 1
ATOM 849 C C . ARG A 1 106 ? 17.191 11.863 -3.374 1.00 86.62 106 ARG A C 1
ATOM 851 O O . ARG A 1 106 ? 17.288 10.644 -3.516 1.00 86.62 106 ARG A O 1
ATOM 858 N N . THR A 1 107 ? 16.029 12.506 -3.392 1.00 90.19 107 THR A N 1
ATOM 859 C CA . THR A 1 107 ? 14.762 11.833 -3.697 1.00 90.19 107 THR A CA 1
ATOM 860 C C . THR A 1 107 ? 14.695 11.491 -5.183 1.00 90.19 107 THR A C 1
ATOM 862 O O . THR A 1 107 ? 15.162 12.271 -6.013 1.00 90.19 107 THR A O 1
ATOM 865 N N . PHE A 1 108 ? 14.131 10.336 -5.522 1.00 88.50 108 PHE A N 1
ATOM 866 C CA . PHE A 1 108 ? 13.959 9.908 -6.912 1.00 88.50 108 PHE A CA 1
ATOM 867 C C . PHE A 1 108 ? 12.610 9.216 -7.096 1.00 88.50 108 PHE A C 1
ATOM 869 O O . PHE A 1 108 ? 12.041 8.687 -6.139 1.00 88.50 108 PHE A O 1
ATOM 876 N N . SER A 1 109 ? 12.095 9.235 -8.324 1.00 90.12 109 SER A N 1
ATOM 877 C CA . SER A 1 109 ? 10.851 8.553 -8.686 1.00 90.12 109 SER A CA 1
ATOM 878 C C . SER A 1 109 ? 11.171 7.311 -9.503 1.00 90.12 109 SER A C 1
ATOM 880 O O . SER A 1 109 ? 12.053 7.362 -10.354 1.00 90.12 109 SER A O 1
ATOM 882 N N . MET A 1 110 ? 10.476 6.204 -9.253 1.00 88.44 110 MET A N 1
ATOM 883 C CA . MET A 1 110 ? 10.665 4.964 -10.002 1.00 88.44 110 MET A CA 1
ATOM 884 C C . MET A 1 110 ? 9.333 4.283 -10.305 1.00 88.44 110 MET A C 1
ATOM 886 O O . MET A 1 110 ? 8.372 4.399 -9.542 1.00 88.44 110 MET A O 1
ATOM 890 N N . CYS A 1 111 ? 9.304 3.537 -11.407 1.00 91.62 111 CYS A N 1
ATOM 891 C CA . CYS A 1 111 ? 8.231 2.593 -11.693 1.00 91.62 111 CYS A CA 1
ATOM 892 C C . CYS A 1 111 ? 8.166 1.520 -10.591 1.00 91.62 111 CYS A C 1
ATOM 894 O O . CYS A 1 111 ? 9.201 1.120 -10.043 1.00 91.62 111 CYS A O 1
ATOM 896 N N . LEU A 1 112 ? 6.967 1.060 -10.243 1.00 88.38 112 LEU A N 1
ATOM 897 C CA . LEU A 1 112 ? 6.789 0.058 -9.200 1.00 88.38 112 LEU A CA 1
ATOM 898 C C . LEU A 1 112 ? 7.257 -1.336 -9.645 1.00 88.38 112 LEU A C 1
ATOM 900 O O . LEU A 1 112 ? 7.882 -2.043 -8.857 1.00 88.38 112 LEU A O 1
ATOM 904 N N . ASP A 1 113 ? 7.019 -1.702 -10.903 1.00 88.94 113 ASP A N 1
ATOM 905 C CA . ASP A 1 113 ? 7.411 -3.003 -11.445 1.00 88.94 113 ASP A CA 1
ATOM 906 C C . ASP A 1 113 ? 8.940 -3.087 -11.646 1.00 88.94 113 ASP A C 1
ATOM 908 O O . ASP A 1 113 ? 9.516 -2.236 -12.336 1.00 88.94 113 ASP A O 1
ATOM 912 N N . PRO A 1 114 ? 9.653 -4.038 -11.009 1.00 85.31 114 PRO A N 1
ATOM 913 C CA . PRO A 1 114 ? 11.078 -4.272 -11.249 1.00 85.31 114 PRO A CA 1
ATOM 914 C C . PRO A 1 114 ? 11.401 -4.681 -12.688 1.00 85.31 114 PRO A C 1
ATOM 916 O O . PRO A 1 114 ? 12.456 -4.301 -13.180 1.00 85.31 114 PRO A O 1
ATOM 919 N N . ASN A 1 115 ? 10.485 -5.378 -13.361 1.00 84.50 115 ASN A N 1
ATOM 920 C CA . ASN A 1 115 ? 10.688 -5.950 -14.694 1.00 84.50 115 ASN A CA 1
ATOM 921 C C . ASN A 1 115 ? 10.224 -5.006 -15.819 1.00 84.50 115 ASN A C 1
ATOM 923 O O . ASN A 1 115 ? 10.054 -5.419 -16.963 1.00 84.50 115 ASN A O 1
ATOM 927 N N . CYS A 1 116 ? 9.979 -3.731 -15.506 1.00 86.94 116 CYS A N 1
ATOM 928 C CA . CYS A 1 116 ? 9.545 -2.741 -16.484 1.00 86.94 116 CYS A CA 1
ATOM 929 C C . CYS A 1 116 ? 10.701 -2.304 -17.396 1.00 86.94 116 CYS A C 1
ATOM 931 O O . CYS A 1 116 ? 11.774 -1.954 -16.903 1.00 86.94 116 CYS A O 1
ATOM 933 N N . LYS A 1 117 ? 10.435 -2.177 -18.705 1.00 84.00 117 LYS A N 1
ATOM 934 C CA . LYS A 1 117 ? 11.378 -1.642 -19.711 1.00 84.00 117 LYS A CA 1
ATOM 935 C C . LYS A 1 117 ? 11.987 -0.293 -19.316 1.00 84.00 117 LYS A C 1
ATOM 937 O O . LYS A 1 117 ? 13.164 -0.046 -19.544 1.00 84.00 117 LYS A O 1
ATOM 942 N N . SER A 1 118 ? 11.231 0.553 -18.608 1.00 82.00 118 SER A N 1
ATOM 943 C CA . SER A 1 118 ? 11.730 1.839 -18.095 1.00 82.00 118 SER A CA 1
ATOM 944 C C . SER A 1 118 ? 12.933 1.720 -17.141 1.00 82.00 118 SER A C 1
ATOM 946 O O . SER A 1 118 ? 13.501 2.738 -16.752 1.00 82.00 118 SER A O 1
ATOM 948 N N . LYS A 1 119 ? 13.272 0.512 -16.675 1.00 79.38 119 LYS A N 1
ATOM 949 C CA . LYS A 1 119 ? 14.383 0.238 -15.756 1.00 79.38 119 LYS A CA 1
ATOM 950 C C . LYS A 1 119 ? 15.578 -0.454 -16.412 1.00 79.38 119 LYS A C 1
ATOM 952 O O . LYS A 1 119 ? 16.543 -0.741 -15.715 1.00 79.38 119 LYS A O 1
ATOM 957 N N . GLU A 1 120 ? 15.571 -0.671 -17.723 1.00 72.75 120 GLU A N 1
ATOM 958 C CA . GLU A 1 120 ? 16.648 -1.382 -18.432 1.00 72.75 120 GLU A CA 1
ATOM 959 C C . GLU A 1 120 ? 18.032 -0.714 -18.277 1.00 72.75 120 GLU A C 1
ATOM 961 O O . GLU A 1 120 ? 19.066 -1.381 -18.210 1.00 72.75 120 GLU A O 1
ATOM 966 N N . ASN A 1 121 ? 18.049 0.614 -18.117 1.00 69.31 121 ASN A N 1
ATOM 967 C CA . ASN A 1 121 ? 19.260 1.411 -17.887 1.00 69.31 121 ASN A CA 1
ATOM 968 C C . ASN A 1 121 ? 19.411 1.892 -16.432 1.00 69.31 121 ASN A C 1
ATOM 970 O O . ASN A 1 121 ? 20.175 2.813 -16.142 1.00 69.31 121 ASN A O 1
ATOM 974 N N . TRP A 1 122 ? 18.682 1.288 -15.491 1.00 66.06 122 TRP A N 1
ATOM 975 C CA . TRP A 1 122 ? 18.673 1.699 -14.089 1.00 66.06 122 TRP A CA 1
ATOM 976 C C . TRP A 1 122 ? 19.924 1.200 -13.352 1.00 66.06 122 TRP A C 1
ATOM 978 O O . TRP A 1 122 ? 20.031 0.026 -13.015 1.00 66.06 122 TRP A O 1
ATOM 988 N N . GLY A 1 123 ? 20.866 2.102 -13.061 1.00 58.31 123 GLY A N 1
ATOM 989 C CA . GLY A 1 123 ? 22.089 1.783 -12.309 1.00 58.31 123 GLY A CA 1
ATOM 990 C C . GLY A 1 123 ? 23.326 1.486 -13.162 1.00 58.31 123 GLY A C 1
ATOM 991 O O . GLY A 1 123 ? 24.394 1.264 -12.596 1.00 58.31 123 GLY A O 1
ATOM 992 N N . LYS A 1 124 ? 23.225 1.547 -14.497 1.00 50.81 124 LYS A N 1
ATOM 993 C CA . LYS A 1 124 ? 24.411 1.566 -15.365 1.00 50.81 124 LYS A CA 1
ATOM 994 C C . LYS A 1 124 ? 25.100 2.929 -15.215 1.00 50.81 124 LYS A C 1
ATOM 996 O O . LYS A 1 124 ? 24.450 3.965 -15.375 1.00 50.81 124 LYS A O 1
ATOM 1001 N N . LYS A 1 125 ? 26.398 2.948 -14.878 1.00 38.38 125 LYS A N 1
ATOM 1002 C CA . LYS A 1 125 ? 27.223 4.155 -15.043 1.00 38.38 125 LYS A CA 1
ATOM 1003 C C . LYS A 1 125 ? 27.149 4.511 -16.529 1.00 38.38 125 LYS A C 1
ATOM 1005 O O . LYS A 1 125 ? 27.440 3.664 -17.363 1.00 38.38 125 LYS A O 1
ATOM 1010 N N . LYS A 1 126 ? 26.712 5.724 -16.872 1.00 37.78 126 LYS A N 1
ATOM 1011 C CA . LYS A 1 126 ? 27.030 6.253 -18.198 1.00 37.78 126 LYS A CA 1
ATOM 1012 C C . LYS A 1 126 ? 28.539 6.446 -18.192 1.00 37.78 126 LYS A C 1
ATOM 1014 O O . LYS A 1 126 ? 29.020 7.310 -17.460 1.00 37.78 126 LYS A O 1
ATOM 1019 N N . ASP A 1 127 ? 29.261 5.620 -18.935 1.00 38.88 127 ASP A N 1
ATOM 1020 C CA . ASP A 1 127 ? 30.649 5.901 -19.259 1.00 38.88 127 ASP A CA 1
ATOM 1021 C C . ASP A 1 127 ? 30.651 7.228 -20.013 1.00 38.88 127 ASP A C 1
ATOM 1023 O O . ASP A 1 127 ? 30.162 7.338 -21.136 1.00 38.88 127 ASP A O 1
ATOM 1027 N N . TYR A 1 128 ? 31.106 8.284 -19.345 1.00 43.72 128 TYR A N 1
ATOM 1028 C CA . TYR A 1 128 ? 31.273 9.594 -19.957 1.00 43.72 128 TYR A CA 1
ATOM 1029 C C . TYR A 1 128 ? 32.585 9.579 -20.753 1.00 43.72 128 TYR A C 1
ATOM 1031 O O . TYR A 1 128 ? 33.519 10.318 -20.460 1.00 43.72 128 TYR A O 1
ATOM 1039 N N . SER A 1 129 ? 32.696 8.681 -21.733 1.00 37.44 129 SER A N 1
ATOM 1040 C CA . SER A 1 129 ? 33.779 8.706 -22.707 1.00 37.44 129 SER A CA 1
ATOM 1041 C C . SER A 1 129 ? 33.380 9.629 -23.857 1.00 37.44 129 SER A C 1
ATOM 1043 O O . SER A 1 129 ? 32.673 9.234 -24.776 1.00 37.44 129 SER A O 1
ATOM 1045 N N . ASN A 1 130 ? 33.866 10.866 -23.748 1.00 43.81 130 ASN A N 1
ATOM 1046 C CA . ASN A 1 130 ? 34.299 11.734 -24.840 1.00 43.81 130 ASN A CA 1
ATOM 1047 C C . ASN A 1 130 ? 33.282 12.069 -25.955 1.00 43.81 130 ASN A C 1
ATOM 1049 O O . ASN A 1 130 ? 33.180 11.376 -26.959 1.00 43.81 130 ASN A O 1
ATOM 1053 N N . SER A 1 131 ? 32.662 13.247 -25.851 1.00 37.53 131 SER A N 1
ATOM 1054 C CA . SER A 1 131 ? 32.224 14.021 -27.019 1.00 37.53 131 SER A CA 1
ATOM 1055 C C . SER A 1 131 ? 32.827 15.430 -26.940 1.00 37.53 131 SER A C 1
ATOM 1057 O O . SER A 1 131 ? 32.167 16.401 -26.568 1.00 37.53 131 SER A O 1
ATOM 1059 N N . LYS A 1 132 ? 34.130 15.526 -27.239 1.00 41.97 132 LYS A N 1
ATOM 1060 C CA . LYS A 1 132 ? 34.671 16.695 -27.954 1.00 41.97 132 LYS A CA 1
ATOM 1061 C C . LYS A 1 132 ? 34.045 16.737 -29.359 1.00 41.97 132 LYS A C 1
ATOM 1063 O O . LYS A 1 132 ? 33.594 15.701 -29.824 1.00 41.97 132 LYS A O 1
ATOM 1068 N N . THR A 1 133 ? 34.121 17.917 -29.988 1.00 34.69 133 THR A N 1
ATOM 1069 C CA . THR A 1 133 ? 33.601 18.355 -31.310 1.00 34.69 133 THR A CA 1
ATOM 1070 C C . THR A 1 133 ? 32.127 18.775 -31.293 1.00 34.69 133 THR A C 1
ATOM 1072 O O . THR A 1 133 ? 31.279 17.991 -30.899 1.00 34.69 133 THR A O 1
ATOM 1075 N N . SER A 1 134 ? 31.720 19.985 -31.682 1.00 36.88 134 SER A N 1
ATOM 1076 C CA . SER A 1 134 ? 32.413 21.105 -32.337 1.00 36.88 134 SER A CA 1
ATOM 1077 C C . SER A 1 134 ? 31.463 22.312 -32.333 1.00 36.88 134 SER A C 1
ATOM 1079 O O . SER A 1 134 ? 30.288 22.167 -32.657 1.00 36.88 134 SER A O 1
ATOM 1081 N N . LYS A 1 135 ? 31.968 23.502 -31.980 1.00 39.75 135 LYS A N 1
ATOM 1082 C CA . LYS A 1 135 ? 31.306 24.784 -32.271 1.00 39.75 135 LYS A CA 1
ATOM 1083 C C . LYS A 1 135 ? 31.192 24.959 -33.791 1.00 39.75 135 LYS A C 1
ATOM 1085 O O . LYS A 1 135 ? 32.194 24.845 -34.484 1.00 39.75 135 LYS A O 1
ATOM 1090 N N . SER A 1 136 ? 29.986 25.231 -34.266 1.00 36.81 136 SER A N 1
ATOM 1091 C CA . SER A 1 136 ? 29.614 25.848 -35.553 1.00 36.81 136 SER A CA 1
ATOM 1092 C C . SER A 1 136 ? 28.144 26.256 -35.361 1.00 36.81 136 SER A C 1
ATOM 1094 O O . SER A 1 136 ? 27.383 25.465 -34.810 1.00 36.81 136 SER A O 1
ATOM 1096 N N . SER A 1 137 ? 27.693 27.482 -35.597 1.00 35.88 137 SER A N 1
ATOM 1097 C CA . SER A 1 137 ? 28.182 28.591 -36.418 1.00 35.88 137 SER A CA 1
ATOM 1098 C C . SER A 1 137 ? 27.918 29.932 -35.735 1.00 35.88 137 SER A C 1
ATOM 1100 O O . SER A 1 137 ? 27.138 29.948 -34.755 1.00 35.88 137 SER A O 1
#

Sequence (137 aa):
MEEAKVFLKKVLKEFKENDEKIGKNLLKAYREFKRSSRTLGKCPKCGGDLVIIRSKKTKLLFVGCSNYPKCKNAYPLPRGARIEKTGKICEYCNTPIIRIKRKGRRTFSMCLDPNCKSKENWGKKKDYSNSKTSKSS

Foldseek 3Di:
DVVVVVVVVVVVVVCVVCVVVVVVVVVVVVVVVVQVQQFQAADPVPRATFGWDQDPVPRAIWTAGPPPPVDGDIFHDDPQWDKDHPVDADPQRRAGKIWTDHPPDDIDIDGRHPPTPVCPCPPDPPPPPDDDDDDDD

Radius of gyration: 25.22 Å; Cα contacts (8 Å, |Δi|>4): 164; chains: 1; bounding box: 61×43×78 Å

Mean predicted aligned error: 10.27 Å

Nearest PDB structures (foldseek):
  6pcm-assembly2_B  TM=3.251E-01  e=1.643E+00  Mycolicibacterium smegmatis MC2 155
  2yry-assembly1_A  TM=2.910E-01  e=6.527E+00  Homo sapiens

pLDDT: mean 83.72, std 15.94, range [34.69, 95.25]

Secondary structure (DSSP, 8-state):
-HHHHHHHHHHHHHHHHHHHHHHHHHHHHHHHHHHHHHEEEE-TTTS-EEEEEE-TTT--EEEEETTTTT---EEE--TTPEEEEEEEE-TTT-PEEEEEE-TTS--EEEES-TT-GGGTTTT--------------

Solvent-accessible surface area (backbone atoms only — not comparable to full-atom values): 8326 Å² total; per-residue (Å²): 118,66,67,64,56,53,53,51,53,52,54,53,49,61,45,62,75,41,44,64,61,53,51,53,50,54,53,49,55,49,50,51,52,54,49,52,75,38,45,55,41,53,31,75,88,75,67,33,45,26,28,66,41,70,40,86,87,77,65,45,57,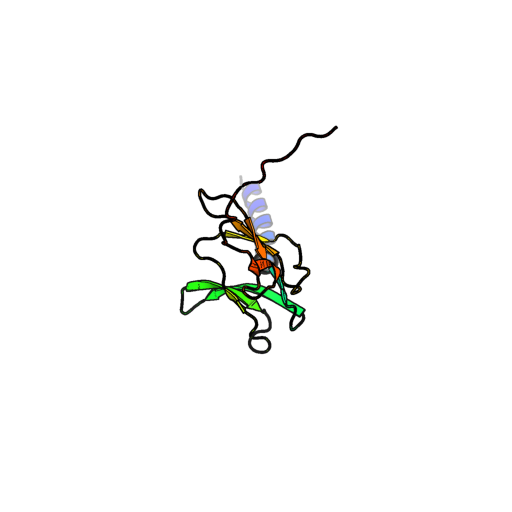28,36,32,36,68,48,54,84,86,37,82,58,66,35,81,49,72,83,87,49,50,79,43,74,63,82,43,64,32,93,89,68,51,30,35,29,35,32,42,41,41,89,99,50,85,68,49,74,43,63,49,56,83,87,37,77,93,44,78,70,68,85,62,78,76,78,84,77,78,83,79,86,77,97,78,132